Protein AF-A0AAP0GBE8-F1 (afdb_monomer_lite)

pLDDT: mean 75.62, std 12.19, range [38.97, 87.31]

Secondary structure (DSSP, 8-state):
----------HHHHHHHHHHHHH-SS--HHHHHHHHHH-TTTTTS-HHHHHHHHHH--

Organism: NCBI:txid2320716

Sequence (58 aa):
MDARKCVRFSPEQVEALERVYDEFPKPSSLRRQQLIRDCTILANIKPKQIKFWFQNHR

Structure (mmCIF, N/CA/C/O backbone):
data_AF-A0AAP0GBE8-F1
#
_entry.id   AF-A0AAP0GBE8-F1
#
loop_
_atom_site.group_PDB
_atom_site.id
_atom_site.type_symbol
_atom_site.label_atom_id
_atom_site.label_alt_id
_atom_site.label_comp_id
_atom_site.label_asym_id
_atom_site.label_entity_id
_atom_site.label_seq_id
_atom_site.pdbx_PDB_ins_code
_atom_site.Cartn_x
_atom_site.Cartn_y
_atom_site.Cartn_z
_atom_site.occupancy
_atom_site.B_iso_or_equiv
_atom_site.auth_seq_id
_atom_site.auth_comp_id
_atom_site.auth_asym_id
_atom_site.auth_atom_id
_atom_site.pdbx_PDB_model_num
ATOM 1 N N . MET A 1 1 ? 24.402 7.104 -11.296 1.00 41.53 1 MET A N 1
ATOM 2 C CA . MET A 1 1 ? 23.283 7.562 -10.444 1.00 41.53 1 MET A CA 1
ATOM 3 C C . MET A 1 1 ? 22.129 6.595 -10.630 1.00 41.53 1 MET A C 1
ATOM 5 O O . MET A 1 1 ? 21.146 6.901 -11.294 1.00 41.53 1 MET A O 1
ATOM 9 N N . ASP A 1 2 ? 22.288 5.379 -10.118 1.00 38.97 2 ASP A N 1
ATOM 10 C CA . ASP A 1 2 ? 21.241 4.371 -10.136 1.00 38.97 2 ASP A CA 1
ATOM 11 C C . ASP A 1 2 ? 20.094 4.877 -9.271 1.00 38.97 2 ASP A C 1
ATOM 13 O O . ASP A 1 2 ? 20.140 4.775 -8.046 1.00 38.97 2 ASP A O 1
ATOM 17 N N . ALA A 1 3 ? 19.063 5.427 -9.910 1.00 41.56 3 ALA A N 1
ATOM 18 C CA . ALA A 1 3 ? 17.765 5.715 -9.319 1.00 41.56 3 ALA A CA 1
ATOM 19 C C . ALA A 1 3 ? 17.072 4.396 -8.927 1.00 41.56 3 ALA A C 1
ATOM 21 O O . ALA A 1 3 ? 15.993 4.044 -9.406 1.00 41.56 3 ALA A O 1
ATOM 22 N N . ARG A 1 4 ? 17.720 3.617 -8.056 1.00 44.56 4 ARG A N 1
ATOM 23 C CA . ARG A 1 4 ? 17.202 2.436 -7.382 1.00 44.56 4 ARG A CA 1
ATOM 24 C C . ARG A 1 4 ? 16.166 2.914 -6.367 1.00 44.56 4 ARG A C 1
ATOM 26 O O . ARG A 1 4 ? 16.382 2.919 -5.168 1.00 44.56 4 ARG A O 1
ATOM 33 N N . LYS A 1 5 ? 15.014 3.308 -6.913 1.00 55.25 5 LYS A N 1
ATOM 34 C CA . LYS A 1 5 ? 13.680 3.044 -6.377 1.00 55.25 5 LYS A CA 1
ATOM 35 C C . LYS A 1 5 ? 13.512 3.342 -4.884 1.00 55.25 5 LYS A C 1
ATOM 37 O O . LYS A 1 5 ? 12.965 2.507 -4.168 1.00 55.25 5 LYS A O 1
ATOM 42 N N . CYS A 1 6 ? 13.869 4.540 -4.424 1.00 46.44 6 CYS A N 1
ATOM 43 C CA . CYS A 1 6 ? 13.086 5.105 -3.329 1.00 46.44 6 CYS A CA 1
ATOM 44 C C . CYS A 1 6 ? 11.680 5.272 -3.889 1.00 46.44 6 CYS A C 1
ATOM 46 O O . CYS A 1 6 ? 11.446 6.130 -4.739 1.00 46.44 6 CYS A O 1
ATOM 48 N N . VAL A 1 7 ? 10.784 4.367 -3.511 1.00 59.91 7 VAL A N 1
ATOM 49 C CA . VAL A 1 7 ? 9.373 4.457 -3.860 1.00 59.91 7 VAL A CA 1
ATOM 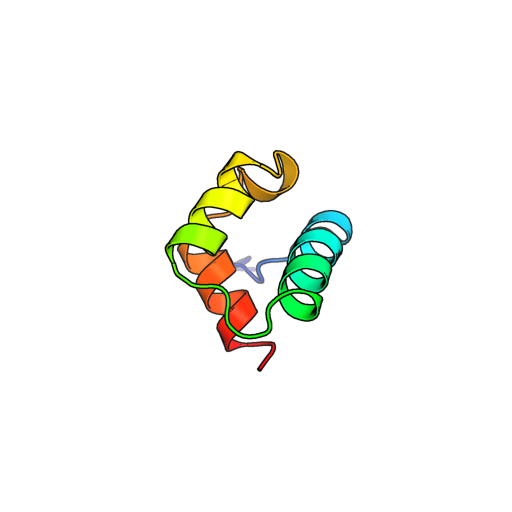50 C C . VAL A 1 7 ? 8.845 5.690 -3.155 1.00 59.91 7 VAL A C 1
ATOM 52 O O . VAL A 1 7 ? 8.495 5.660 -1.983 1.00 59.91 7 VAL A O 1
ATOM 55 N N . ARG A 1 8 ? 8.907 6.816 -3.863 1.00 69.81 8 ARG A N 1
ATOM 56 C CA . ARG A 1 8 ? 8.236 8.040 -3.468 1.00 69.81 8 ARG A CA 1
ATOM 57 C C . ARG A 1 8 ? 6.790 7.845 -3.868 1.00 69.81 8 ARG A C 1
ATOM 59 O O . ARG A 1 8 ? 6.449 7.977 -5.039 1.00 69.81 8 ARG A O 1
ATOM 66 N N . PHE A 1 9 ? 5.988 7.430 -2.900 1.00 78.50 9 PHE A N 1
ATOM 67 C CA . PHE A 1 9 ? 4.552 7.613 -2.998 1.00 78.50 9 PHE A CA 1
ATOM 68 C C . PHE A 1 9 ? 4.294 9.117 -3.130 1.00 78.50 9 PHE A C 1
ATOM 70 O O . PHE A 1 9 ? 4.931 9.911 -2.431 1.00 78.50 9 PHE A O 1
ATOM 77 N N . SER A 1 10 ? 3.417 9.512 -4.050 1.00 85.06 10 SER A N 1
ATOM 78 C CA . SER A 1 10 ? 2.924 10.892 -4.087 1.00 85.06 10 SER A CA 1
ATOM 79 C C . SER A 1 10 ? 2.231 11.222 -2.758 1.00 85.06 10 SER A C 1
ATOM 81 O O . SER A 1 10 ? 1.708 10.300 -2.127 1.00 85.06 10 SER A O 1
ATOM 83 N N . PRO A 1 11 ? 2.197 12.489 -2.313 1.00 82.69 11 PRO A N 1
ATOM 84 C CA . PRO A 1 11 ? 1.518 12.856 -1.070 1.00 82.69 11 PRO A CA 1
ATOM 85 C C . PRO A 1 11 ? 0.067 12.360 -1.035 1.00 82.69 11 PRO A C 1
ATOM 87 O O . PRO A 1 11 ? -0.371 11.833 -0.021 1.00 82.69 11 PRO A O 1
ATOM 90 N N . GLU A 1 12 ? -0.634 12.376 -2.166 1.00 85.06 12 GLU A N 1
ATOM 91 C CA . GLU A 1 12 ? -1.996 11.850 -2.271 1.00 85.06 12 GLU A CA 1
ATOM 92 C C . GLU A 1 12 ? -2.059 10.309 -2.142 1.00 85.06 12 GLU A C 1
ATOM 94 O O . GLU A 1 12 ? -3.037 9.749 -1.650 1.00 85.06 12 GLU A O 1
ATOM 99 N N . GLN A 1 13 ? -1.010 9.593 -2.570 1.00 85.88 13 GLN A N 1
ATOM 100 C CA . GLN A 1 13 ? -0.898 8.143 -2.364 1.00 85.88 13 GLN A CA 1
ATOM 101 C C . GLN A 1 13 ? -0.597 7.809 -0.902 1.00 85.88 13 GLN A C 1
ATOM 103 O O . GLN A 1 13 ? -1.115 6.816 -0.395 1.00 85.88 13 GLN A O 1
ATOM 108 N N . VAL A 1 14 ? 0.239 8.617 -0.242 1.00 86.38 14 VAL A N 1
ATOM 109 C CA . VAL A 1 14 ? 0.528 8.486 1.191 1.00 86.38 14 VAL A CA 1
ATOM 110 C C . VAL A 1 14 ? -0.743 8.734 1.993 1.00 86.38 14 VAL A C 1
ATOM 112 O O . VAL A 1 14 ? -1.113 7.870 2.775 1.00 86.38 14 VAL A O 1
ATOM 115 N N . GLU A 1 15 ? -1.471 9.817 1.717 1.00 87.31 15 GLU A N 1
ATOM 116 C CA . GLU A 1 15 ? -2.726 10.149 2.402 1.00 87.31 15 GLU A CA 1
ATOM 117 C C . GLU A 1 15 ? -3.760 9.015 2.285 1.00 87.31 15 GLU A C 1
ATOM 119 O O . GLU A 1 15 ? -4.377 8.617 3.273 1.00 87.31 15 GLU A O 1
ATOM 124 N N . ALA A 1 16 ? -3.905 8.417 1.097 1.00 85.81 16 ALA A N 1
ATOM 125 C CA . ALA A 1 16 ? -4.795 7.273 0.900 1.00 85.81 16 ALA A CA 1
ATOM 126 C C . ALA A 1 16 ? -4.353 6.018 1.684 1.00 85.81 16 ALA A C 1
ATOM 128 O O . ALA A 1 16 ? -5.198 5.266 2.175 1.00 85.81 16 ALA A O 1
ATOM 129 N N . LEU A 1 17 ? -3.043 5.775 1.807 1.00 85.56 17 LEU A N 1
ATOM 130 C CA . LEU A 1 17 ? -2.496 4.667 2.598 1.00 85.56 17 LEU A CA 1
ATOM 131 C C . LEU A 1 17 ? -2.646 4.913 4.107 1.00 85.56 17 LEU A C 1
ATOM 133 O O . LEU A 1 17 ? -3.031 3.993 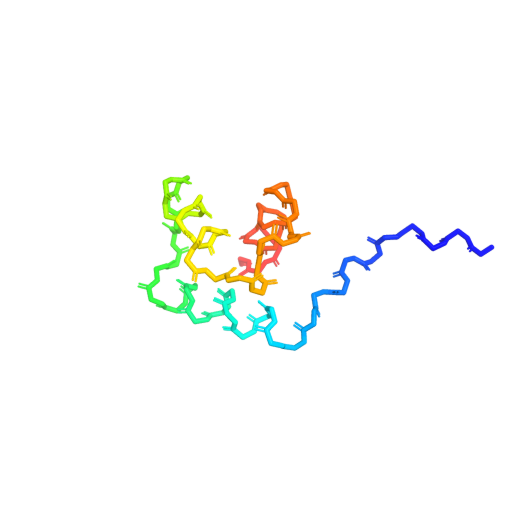4.829 1.00 85.56 17 LEU A O 1
ATOM 137 N N . GLU A 1 18 ? -2.392 6.139 4.571 1.00 87.06 18 GLU A N 1
ATOM 138 C CA . GLU A 1 18 ? -2.528 6.560 5.970 1.00 87.06 18 GLU A CA 1
ATOM 139 C C . GLU A 1 18 ? -3.979 6.517 6.435 1.00 87.06 18 GLU A C 1
ATOM 141 O O . GLU A 1 18 ? -4.255 5.939 7.482 1.00 87.06 18 GLU A O 1
ATOM 146 N N . ARG A 1 19 ? -4.924 7.014 5.630 1.00 85.88 19 ARG A N 1
ATOM 147 C CA . ARG A 1 19 ? -6.359 6.939 5.937 1.00 85.88 19 ARG A CA 1
ATOM 148 C C . ARG A 1 19 ? -6.815 5.503 6.186 1.00 85.88 19 ARG A C 1
ATOM 150 O O . ARG A 1 19 ? -7.536 5.217 7.134 1.00 85.88 19 ARG A O 1
ATOM 157 N N . VAL A 1 20 ? -6.347 4.578 5.355 1.00 80.25 20 VAL A N 1
ATOM 158 C CA . VAL A 1 20 ? -6.678 3.157 5.498 1.00 80.25 20 VAL A CA 1
ATOM 159 C C . VAL A 1 20 ? -5.990 2.532 6.704 1.00 80.25 20 VAL A C 1
ATOM 161 O O . VAL A 1 20 ? -6.559 1.632 7.324 1.00 80.25 20 VAL A O 1
ATOM 164 N N . TYR A 1 21 ? -4.774 2.970 7.019 1.00 82.75 21 TYR A N 1
ATOM 165 C CA . TYR A 1 21 ? -4.056 2.521 8.205 1.00 82.75 21 TYR A CA 1
ATOM 166 C C . TYR A 1 21 ? -4.742 2.977 9.499 1.00 82.75 21 TYR A C 1
ATOM 168 O O . TYR A 1 21 ? -4.873 2.170 10.416 1.00 82.75 21 TYR A O 1
ATOM 176 N N . ASP A 1 22 ? -5.218 4.222 9.543 1.00 81.50 22 ASP A N 1
ATOM 177 C CA . ASP A 1 22 ? -5.968 4.785 10.669 1.00 81.50 22 ASP A CA 1
ATOM 178 C C . ASP A 1 22 ? -7.291 4.034 10.890 1.00 81.50 22 ASP A C 1
ATOM 180 O O . ASP A 1 22 ? -7.596 3.607 12.003 1.00 81.50 22 ASP A O 1
ATOM 184 N N . GLU A 1 23 ? -8.023 3.744 9.808 1.00 80.31 23 GLU A N 1
ATOM 185 C CA . GLU A 1 23 ? -9.259 2.958 9.883 1.00 80.31 23 GLU A CA 1
ATOM 186 C C . GLU A 1 23 ? -9.012 1.487 10.274 1.00 80.31 23 GLU A C 1
ATOM 188 O O . GLU A 1 23 ? -9.822 0.877 10.976 1.00 80.31 23 GLU A O 1
ATOM 193 N N . PHE A 1 24 ? -7.913 0.881 9.811 1.00 73.94 24 PHE A N 1
ATOM 194 C CA . PHE A 1 24 ? -7.566 -0.514 10.087 1.00 73.94 24 PHE A CA 1
ATOM 195 C C . PHE A 1 24 ? -6.044 -0.687 10.224 1.00 73.94 24 PHE A C 1
ATOM 197 O O . PHE A 1 24 ? -5.374 -0.956 9.223 1.00 73.94 24 PHE A O 1
ATOM 204 N N . PRO A 1 25 ? -5.479 -0.721 11.447 1.00 68.00 25 PRO A N 1
ATOM 205 C CA . PRO A 1 25 ? -4.028 -0.848 11.656 1.00 68.00 25 PRO A CA 1
ATOM 206 C C . PRO A 1 25 ? -3.446 -2.202 11.198 1.00 68.00 25 PRO A C 1
ATOM 208 O O . PRO A 1 25 ? -2.233 -2.414 11.182 1.00 68.00 25 PRO A O 1
ATOM 211 N N . LYS A 1 26 ? -4.303 -3.158 10.811 1.00 67.25 26 LYS A N 1
ATOM 212 C CA . LYS A 1 26 ? -3.930 -4.448 10.208 1.00 67.25 26 LYS A CA 1
ATOM 21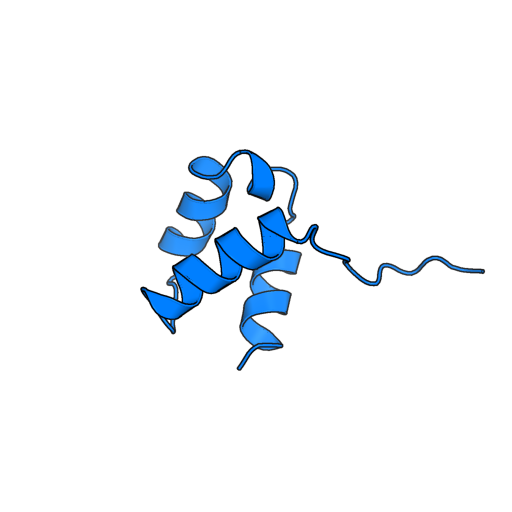3 C C . LYS A 1 26 ? -4.827 -4.756 9.009 1.00 67.25 26 LYS A C 1
ATOM 215 O O . LYS A 1 26 ? -5.711 -5.612 9.109 1.00 67.25 26 LYS A O 1
ATOM 220 N N . PRO A 1 27 ? -4.610 -4.117 7.851 1.00 68.75 27 PRO A N 1
ATOM 221 C CA . PRO A 1 27 ? -5.411 -4.422 6.683 1.00 68.75 27 PRO A CA 1
ATOM 222 C C . PRO A 1 27 ? -5.101 -5.852 6.214 1.00 68.75 27 PRO A C 1
ATOM 224 O O . PRO A 1 27 ? -3.960 -6.218 5.879 1.00 68.75 27 PRO A O 1
ATOM 227 N N . SER A 1 28 ? -6.139 -6.689 6.192 1.00 73.81 28 SER A N 1
ATOM 228 C CA . SER A 1 28 ? -6.074 -8.035 5.620 1.00 73.81 28 SER A CA 1
ATOM 229 C C . SER A 1 28 ? -5.675 -7.970 4.137 1.00 73.81 28 SER A C 1
ATOM 231 O O . SER A 1 28 ? -5.795 -6.927 3.486 1.00 73.81 28 SER A O 1
ATOM 233 N N . SER A 1 29 ? -5.168 -9.072 3.572 1.00 72.69 29 SER A N 1
ATOM 234 C CA . SER A 1 29 ? -4.781 -9.106 2.148 1.00 72.69 29 SER A CA 1
ATOM 235 C C . SER A 1 29 ? -5.928 -8.705 1.214 1.00 72.69 29 SER A C 1
ATOM 237 O O . SER A 1 29 ? -5.682 -8.020 0.225 1.00 72.69 29 SER A O 1
ATOM 239 N N . LEU A 1 30 ? -7.171 -9.063 1.560 1.00 78.62 30 LEU A N 1
ATOM 240 C CA . LEU A 1 30 ? -8.365 -8.687 0.801 1.00 78.62 30 LEU A CA 1
ATOM 241 C C . LEU A 1 30 ? -8.571 -7.167 0.786 1.00 78.62 30 LEU A C 1
ATOM 243 O O . LEU A 1 30 ? -8.727 -6.585 -0.283 1.00 78.62 30 LEU A O 1
ATOM 247 N N . ARG A 1 31 ? -8.475 -6.513 1.953 1.00 78.06 31 ARG A N 1
ATOM 248 C CA . ARG A 1 31 ? -8.603 -5.052 2.084 1.00 78.06 31 ARG A CA 1
ATOM 249 C C . ARG A 1 31 ? -7.539 -4.332 1.251 1.00 78.06 31 ARG A C 1
ATOM 251 O O . ARG A 1 31 ? -7.843 -3.374 0.554 1.00 78.06 31 ARG A O 1
ATOM 258 N N . ARG A 1 32 ? -6.302 -4.845 1.252 1.00 78.44 32 ARG A N 1
ATOM 259 C CA . ARG A 1 32 ? -5.208 -4.313 0.419 1.00 78.44 32 ARG A CA 1
ATOM 260 C C . ARG A 1 32 ? -5.495 -4.419 -1.078 1.00 78.44 32 ARG A C 1
ATOM 262 O O . ARG A 1 32 ? -5.160 -3.499 -1.812 1.00 78.44 32 ARG A O 1
ATOM 269 N N . GLN A 1 33 ? -6.094 -5.517 -1.537 1.00 77.38 33 GLN A N 1
ATOM 270 C CA . GLN A 1 33 ? -6.504 -5.646 -2.938 1.00 77.38 33 GLN A CA 1
ATOM 271 C C . GLN A 1 33 ? -7.662 -4.709 -3.282 1.00 77.38 33 GLN A C 1
ATOM 273 O O . GLN A 1 33 ? -7.669 -4.151 -4.374 1.00 77.38 33 GLN A O 1
ATOM 278 N N . GLN A 1 34 ? -8.601 -4.510 -2.355 1.00 81.88 34 GLN A N 1
ATOM 279 C CA . GLN A 1 34 ? -9.704 -3.566 -2.519 1.00 81.88 34 GLN A CA 1
ATOM 280 C C . GLN A 1 34 ? -9.200 -2.130 -2.655 1.00 81.88 34 GLN A C 1
ATOM 282 O O . GLN A 1 34 ? -9.567 -1.486 -3.622 1.00 81.88 34 GLN A O 1
ATOM 287 N N . LEU A 1 35 ? -8.241 -1.679 -1.836 1.00 78.06 35 LEU A N 1
ATOM 288 C CA . LEU A 1 35 ? -7.629 -0.348 -1.996 1.00 78.06 35 LEU A CA 1
ATOM 289 C C . LEU A 1 35 ? -7.082 -0.092 -3.401 1.00 78.06 35 LEU A C 1
ATOM 291 O O . LEU A 1 35 ? -7.257 0.990 -3.943 1.00 78.06 35 LEU A O 1
ATOM 295 N N . ILE A 1 36 ? -6.389 -1.072 -3.984 1.00 81.06 36 ILE A N 1
ATOM 296 C CA . ILE A 1 36 ? -5.801 -0.928 -5.325 1.00 81.06 36 ILE A CA 1
ATOM 297 C C . ILE A 1 36 ? -6.905 -0.770 -6.381 1.00 81.06 36 ILE A C 1
ATOM 299 O O . ILE A 1 36 ? -6.687 -0.126 -7.405 1.00 81.06 36 ILE A O 1
ATOM 303 N N . ARG A 1 37 ? -8.079 -1.370 -6.145 1.00 81.19 37 ARG A N 1
ATOM 304 C CA . ARG A 1 37 ? -9.236 -1.309 -7.047 1.00 81.19 37 ARG A CA 1
ATOM 305 C C . ARG A 1 37 ? -10.091 -0.062 -6.819 1.00 81.19 37 ARG A C 1
ATOM 307 O O . ARG A 1 37 ? -10.537 0.527 -7.795 1.00 81.19 37 ARG A O 1
ATOM 314 N N . ASP A 1 38 ? -10.289 0.327 -5.565 1.00 82.75 38 ASP A N 1
ATOM 315 C CA . ASP A 1 38 ? -11.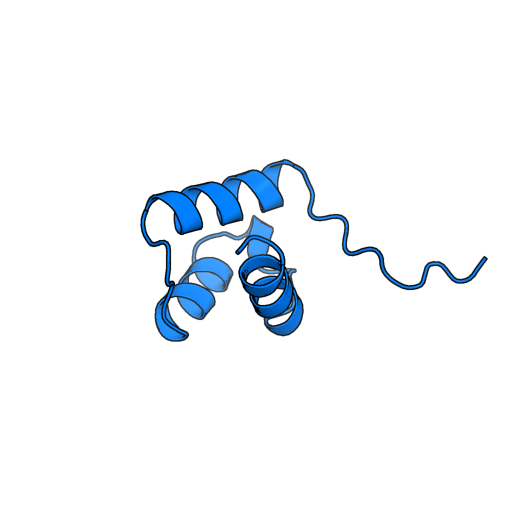182 1.410 -5.150 1.00 82.75 38 ASP A CA 1
ATOM 316 C C . ASP A 1 38 ? -10.491 2.778 -5.257 1.00 82.75 38 ASP A C 1
ATOM 318 O O . ASP A 1 38 ? -11.126 3.777 -5.590 1.00 82.75 38 ASP A O 1
ATOM 322 N N . CYS A 1 39 ? -9.173 2.835 -5.040 1.00 82.31 39 CYS A N 1
ATOM 323 C CA . CYS A 1 39 ? -8.376 4.043 -5.211 1.00 82.31 39 CYS A CA 1
ATOM 324 C C . CYS A 1 39 ? -7.612 3.987 -6.536 1.00 82.31 39 CYS A C 1
ATOM 326 O O . CYS A 1 39 ? -6.530 3.404 -6.632 1.00 82.31 39 CYS A O 1
ATOM 328 N N . THR A 1 40 ? -8.123 4.684 -7.549 1.00 80.75 40 THR A N 1
ATOM 329 C CA . THR A 1 40 ? -7.466 4.837 -8.862 1.00 80.75 40 THR A CA 1
ATOM 330 C C . THR A 1 40 ? -6.040 5.387 -8.753 1.00 80.75 40 THR A C 1
ATOM 332 O O . THR A 1 40 ? -5.172 5.030 -9.546 1.00 80.75 40 THR A O 1
ATOM 335 N N . ILE A 1 41 ? -5.757 6.184 -7.719 1.00 83.31 41 ILE A N 1
ATOM 336 C CA . ILE A 1 41 ? -4.419 6.706 -7.428 1.00 83.31 41 ILE A CA 1
ATOM 337 C C . ILE A 1 41 ? -3.428 5.637 -6.934 1.00 83.31 41 ILE A C 1
ATOM 339 O O . ILE A 1 41 ? -2.217 5.745 -7.153 1.00 83.31 41 ILE A O 1
ATOM 343 N N . LEU A 1 42 ? -3.935 4.569 -6.313 1.00 80.62 42 LEU A N 1
ATOM 344 C CA . LEU A 1 42 ? -3.154 3.407 -5.888 1.00 80.62 42 LEU A CA 1
ATOM 345 C C . LEU A 1 42 ? -3.131 2.307 -6.961 1.00 80.62 42 LEU A C 1
ATOM 347 O O . L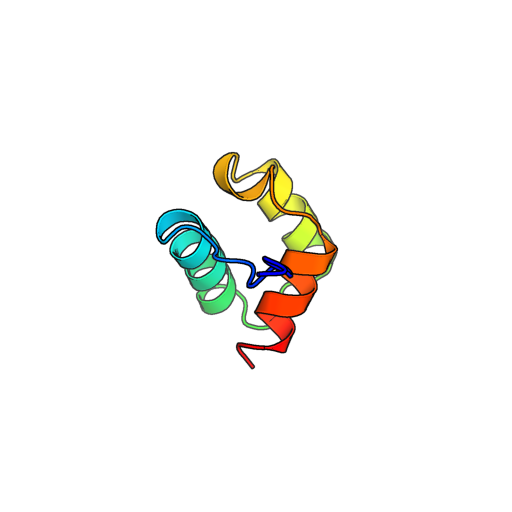EU A 1 42 ? -2.336 1.374 -6.848 1.00 80.62 42 LEU A O 1
ATOM 351 N N . ALA A 1 43 ? -3.934 2.423 -8.026 1.00 79.25 43 ALA A N 1
ATOM 352 C CA . ALA A 1 43 ? -4.024 1.423 -9.094 1.00 79.25 43 ALA A CA 1
ATOM 353 C C . ALA A 1 43 ? -2.687 1.193 -9.820 1.00 79.25 43 ALA A C 1
ATOM 355 O O . ALA A 1 43 ? -2.412 0.088 -10.286 1.00 79.25 43 ALA A O 1
ATOM 356 N N . ASN A 1 44 ? -1.821 2.212 -9.876 1.00 79.44 44 ASN A N 1
ATOM 357 C CA . ASN A 1 44 ? -0.488 2.105 -10.478 1.00 79.44 44 ASN A CA 1
ATOM 358 C C . ASN A 1 44 ? 0.602 1.639 -9.484 1.00 79.44 44 ASN A C 1
ATOM 360 O O . ASN A 1 44 ? 1.784 1.546 -9.826 1.00 79.44 44 ASN A O 1
ATOM 364 N N . ILE A 1 45 ? 0.235 1.345 -8.234 1.00 80.81 45 ILE A N 1
ATOM 365 C CA . ILE A 1 45 ? 1.164 0.877 -7.208 1.00 80.81 45 ILE A CA 1
ATOM 366 C C . ILE A 1 45 ? 1.204 -0.649 -7.212 1.00 80.81 45 ILE A C 1
ATOM 368 O O . ILE A 1 45 ? 0.197 -1.344 -7.104 1.00 80.81 45 ILE A O 1
ATOM 372 N N . LYS A 1 46 ? 2.416 -1.209 -7.268 1.00 81.81 46 LYS A N 1
ATOM 373 C CA . LYS A 1 46 ? 2.594 -2.664 -7.194 1.00 81.81 46 LYS A CA 1
ATOM 374 C C . LYS A 1 46 ? 2.175 -3.186 -5.809 1.00 81.81 46 LYS A C 1
ATOM 376 O O . LYS A 1 46 ? 2.620 -2.625 -4.808 1.00 81.81 46 LYS A O 1
ATOM 381 N N . PRO A 1 47 ? 1.488 -4.339 -5.702 1.00 78.50 47 PRO A N 1
ATOM 382 C CA . PRO A 1 47 ? 1.096 -4.921 -4.411 1.00 78.50 47 PRO A CA 1
ATOM 383 C C . PRO A 1 47 ? 2.262 -5.111 -3.423 1.00 78.50 47 PRO A C 1
ATOM 385 O O . PRO A 1 47 ? 2.107 -4.951 -2.213 1.00 78.50 47 PRO A O 1
ATOM 388 N N . LYS A 1 48 ? 3.466 -5.405 -3.938 1.00 82.12 48 LYS A N 1
ATOM 389 C CA . LYS A 1 48 ? 4.698 -5.515 -3.138 1.00 82.12 48 LYS A CA 1
ATOM 390 C C . LYS A 1 48 ? 5.091 -4.191 -2.464 1.00 82.12 48 LYS A C 1
ATOM 392 O O . LYS A 1 48 ? 5.640 -4.229 -1.370 1.00 82.12 48 LYS A O 1
ATOM 397 N N . GLN A 1 49 ? 4.808 -3.054 -3.097 1.00 82.25 49 GLN A N 1
ATOM 398 C CA . GLN A 1 49 ? 5.096 -1.721 -2.559 1.00 82.25 49 GLN A CA 1
ATOM 399 C C . GLN A 1 49 ? 4.150 -1.366 -1.418 1.00 82.25 49 GLN A C 1
ATOM 401 O O . GLN A 1 49 ? 4.609 -0.947 -0.365 1.00 82.25 49 GLN A O 1
ATOM 406 N N . ILE A 1 50 ? 2.858 -1.655 -1.575 1.00 79.94 50 ILE A N 1
ATOM 407 C CA . ILE A 1 50 ? 1.865 -1.491 -0.504 1.00 79.94 50 ILE A CA 1
ATOM 408 C C . ILE A 1 50 ? 2.234 -2.370 0.693 1.00 79.94 50 ILE A C 1
ATOM 410 O O . ILE A 1 50 ? 2.249 -1.910 1.830 1.00 79.94 50 ILE A O 1
ATOM 414 N N . LYS A 1 51 ? 2.613 -3.633 0.442 1.00 82.44 51 LYS A N 1
ATOM 415 C CA . LYS A 1 51 ? 3.109 -4.528 1.497 1.00 82.44 51 LYS A CA 1
ATOM 416 C C . LYS A 1 51 ? 4.316 -3.934 2.230 1.00 82.44 51 LYS A C 1
ATOM 418 O O . LYS A 1 51 ? 4.364 -4.046 3.447 1.00 82.44 51 LYS A O 1
ATOM 423 N N . PHE A 1 52 ? 5.273 -3.351 1.509 1.00 83.50 52 PHE A N 1
ATOM 424 C CA . PHE A 1 52 ? 6.464 -2.755 2.111 1.00 83.50 52 PHE A CA 1
ATOM 425 C C . PHE A 1 52 ? 6.130 -1.497 2.921 1.00 83.50 52 PHE A C 1
ATOM 427 O O . PHE A 1 52 ? 6.609 -1.373 4.040 1.00 83.50 52 PHE A O 1
ATOM 434 N N . TRP A 1 53 ? 5.257 -0.621 2.414 1.00 83.50 53 TRP A N 1
ATOM 435 C CA . TRP A 1 53 ? 4.803 0.573 3.134 1.00 83.50 53 TRP A CA 1
ATOM 436 C C . TRP A 1 53 ? 4.170 0.207 4.481 1.00 83.50 53 TRP A C 1
ATOM 438 O O . TRP A 1 53 ? 4.646 0.661 5.515 1.00 83.50 53 TRP A O 1
ATOM 448 N N . PHE A 1 54 ? 3.216 -0.734 4.491 1.00 80.12 54 PHE A N 1
ATOM 449 C CA . PHE A 1 54 ? 2.599 -1.224 5.733 1.00 80.12 54 PHE A CA 1
ATOM 450 C C . PHE A 1 54 ? 3.572 -1.967 6.667 1.00 80.12 54 PHE A C 1
ATOM 452 O O . PHE A 1 54 ? 3.291 -2.101 7.852 1.00 80.12 54 PHE A O 1
ATOM 459 N N . GLN A 1 55 ? 4.690 -2.498 6.159 1.00 78.44 55 GLN A N 1
ATOM 460 C CA . GLN A 1 55 ? 5.734 -3.106 6.997 1.00 78.44 55 GLN A CA 1
ATOM 461 C C . GLN A 1 55 ? 6.699 -2.069 7.579 1.00 78.44 55 GLN A C 1
ATOM 463 O O . GLN A 1 55 ? 7.234 -2.299 8.657 1.00 78.44 55 GLN A O 1
ATOM 468 N N . ASN A 1 56 ? 6.932 -0.970 6.862 1.00 78.00 56 ASN A N 1
ATOM 469 C CA . ASN A 1 56 ? 7.865 0.087 7.237 1.00 78.00 56 ASN A CA 1
ATOM 470 C C . ASN A 1 56 ? 7.223 1.167 8.126 1.00 78.00 56 ASN A C 1
ATOM 472 O O . ASN A 1 56 ? 7.932 1.835 8.863 1.00 78.00 56 ASN A O 1
ATOM 476 N N . HIS A 1 57 ? 5.899 1.328 8.065 1.00 71.31 57 HIS A N 1
ATOM 477 C CA . HIS A 1 57 ? 5.111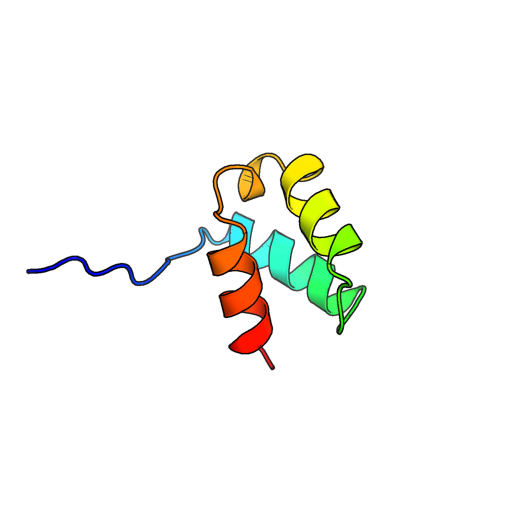 2.248 8.897 1.00 71.31 57 HIS A CA 1
ATOM 478 C C . HIS A 1 57 ? 4.540 1.582 10.176 1.00 71.31 57 HIS A C 1
ATOM 480 O O . HIS A 1 57 ? 3.486 1.989 10.657 1.00 71.31 57 HIS A O 1
ATOM 486 N N . ARG A 1 58 ? 5.204 0.543 10.713 1.00 57.47 58 ARG A N 1
ATOM 487 C CA . ARG A 1 58 ? 4.793 -0.176 11.937 1.00 57.47 58 ARG A CA 1
ATOM 488 C C . ARG A 1 58 ? 5.487 0.348 13.189 1.00 57.47 58 ARG A C 1
ATOM 490 O O . ARG A 1 58 ? 6.713 0.563 13.109 1.00 57.47 58 ARG A O 1
#

Radius of gyration: 11.43 Å; chains: 1; bounding box: 34×22×22 Å

InterPro domains:
  IPR001356 Homeodomain [PF00046] (5-58)
  IPR001356 Homeodomain [PS50071] (1-58)
  IPR001356 Homeodomain [SM00389] (2-58)
  IPR001356 Homeodomain [cd00086] (8-58)
  IPR009057 Homedomain-like superfamily [SSF46689] (4-58)
  IPR044830 Class III homeodomain-leucine zipper family [PTHR45950] (1-58)

Foldseek 3Di:
DPPPDPPPQDPVRVVLLVVVCVVPVDQDPVNLVVSCVVPVSNVPPDSVRSVVVSVVVD